Protein AF-A0A0K2RKB4-F1 (afdb_monomer)

Sequence (66 aa):
MIEKFIRNILGLDAKMRQYSDGAKFVREVVAVAGMEGLNRVWESADKLPTETEIHDSKLWLERMGL

Radius of gyration: 11.91 Å; Cα contacts (8 Å, |Δi|>4): 38; chains: 1; bounding box: 29×24×22 Å

Solvent-accessible surface area (backbone atoms only — not comparable to full-atom values): 3974 Å² total; per-residue (Å²): 146,60,78,68,66,60,53,52,76,78,49,72,96,81,60,84,78,69,47,57,39,50,54,47,22,54,52,53,37,35,72,73,40,30,69,70,49,51,51,50,41,76,74,41,82,89,50,49,74,50,76,68,27,30,73,37,37,61,62,43,31,60,76,71,74,93

Nearest PDB structures (foldseek):
  3cmn-assembly1_A  TM=7.293E-01  e=6.933E-02  Chloroflexus aurantiacus J-10-fl

Secondary structure (DSSP, 8-state):
--HHHHHHHHS----TTTHHHHHHHHHHHHHHHHHHHHHGGGT-GGGSPPHHHHH-HHHHHHHHT-

Structure (mmCIF, N/CA/C/O backbone):
data_AF-A0A0K2RKB4-F1
#
_entry.id   AF-A0A0K2RKB4-F1
#
loop_
_atom_site.group_PDB
_atom_site.id
_atom_site.type_symbol
_atom_site.label_atom_id
_atom_site.label_alt_id
_atom_site.label_comp_id
_atom_site.label_asym_id
_atom_site.label_entity_id
_atom_site.label_seq_id
_atom_site.pdbx_PDB_ins_code
_atom_site.Cartn_x
_atom_site.Cartn_y
_atom_site.Cartn_z
_atom_site.occupancy
_atom_site.B_iso_or_equiv
_atom_site.auth_seq_id
_atom_site.auth_comp_id
_atom_site.auth_asym_id
_atom_site.auth_atom_id
_atom_site.pdbx_PDB_model_num
ATOM 1 N N . MET A 1 1 ? 9.079 13.368 -13.338 1.00 51.25 1 MET A N 1
ATOM 2 C CA . MET A 1 1 ? 10.254 12.917 -12.549 1.00 51.25 1 MET A CA 1
ATOM 3 C C . MET A 1 1 ? 9.798 11.970 -11.425 1.00 51.25 1 MET A C 1
ATOM 5 O O . MET A 1 1 ? 9.959 12.285 -10.263 1.00 51.25 1 MET A O 1
ATOM 9 N N . ILE A 1 2 ? 9.186 10.827 -11.771 1.00 49.66 2 ILE A N 1
ATOM 10 C CA . ILE A 1 2 ? 8.788 9.733 -10.839 1.00 49.66 2 ILE A CA 1
ATOM 11 C C . ILE A 1 2 ? 8.981 8.362 -11.527 1.00 49.66 2 ILE A C 1
ATOM 13 O O . ILE A 1 2 ? 9.270 7.354 -10.893 1.00 49.66 2 ILE A O 1
ATOM 17 N N . GLU A 1 3 ? 8.988 8.333 -12.863 1.00 47.84 3 GLU A N 1
ATOM 18 C CA . GLU A 1 3 ? 9.136 7.123 -13.682 1.00 47.84 3 GLU A CA 1
ATOM 19 C C . GLU A 1 3 ? 10.456 6.342 -13.500 1.00 47.84 3 GLU A C 1
ATOM 21 O O . GLU A 1 3 ? 10.604 5.246 -14.038 1.00 47.84 3 GLU A O 1
ATOM 26 N N . LYS A 1 4 ? 11.460 6.885 -12.797 1.00 47.31 4 LYS A N 1
ATOM 27 C CA . LYS A 1 4 ? 12.704 6.149 -12.497 1.00 47.31 4 LYS A CA 1
ATOM 28 C C . LYS A 1 4 ? 12.597 5.268 -11.249 1.00 47.31 4 LYS A C 1
ATOM 30 O O . LYS A 1 4 ? 13.276 4.251 -11.203 1.00 47.31 4 LYS A O 1
ATOM 35 N N . PHE A 1 5 ? 11.729 5.599 -10.291 1.00 48.12 5 PHE A N 1
ATOM 36 C CA . PHE A 1 5 ? 11.572 4.802 -9.067 1.00 48.12 5 PHE A CA 1
A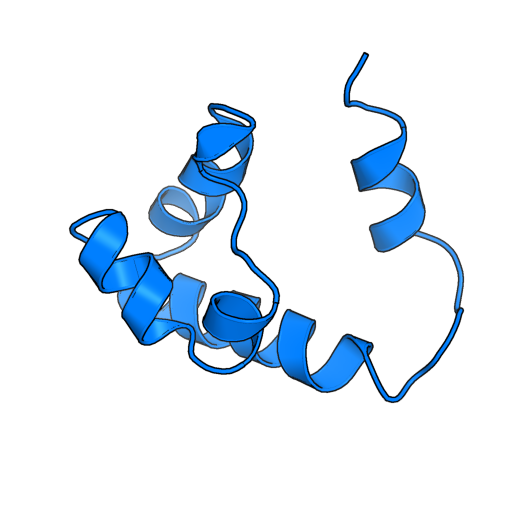TOM 37 C C . PHE A 1 5 ? 10.828 3.484 -9.326 1.00 48.12 5 PHE A C 1
ATOM 39 O O . PHE A 1 5 ? 11.183 2.453 -8.768 1.00 48.12 5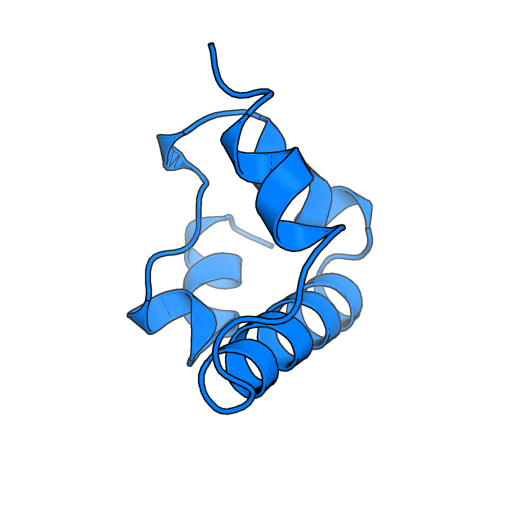 PHE A O 1
ATOM 46 N N . ILE A 1 6 ? 9.862 3.495 -10.248 1.00 52.34 6 ILE A N 1
ATOM 47 C CA . ILE A 1 6 ? 9.019 2.331 -10.566 1.00 52.34 6 ILE A CA 1
ATOM 48 C C . ILE A 1 6 ? 9.795 1.273 -11.367 1.00 52.34 6 ILE A C 1
ATOM 50 O O . ILE A 1 6 ? 9.644 0.075 -11.143 1.00 52.34 6 ILE A O 1
ATOM 54 N N . ARG A 1 7 ? 10.686 1.704 -12.273 1.00 48.31 7 ARG A N 1
ATOM 55 C CA . ARG A 1 7 ? 11.466 0.785 -13.121 1.00 48.31 7 ARG A CA 1
ATOM 56 C C . ARG A 1 7 ? 12.494 -0.044 -12.344 1.00 48.31 7 ARG A C 1
ATOM 58 O O . ARG A 1 7 ? 12.745 -1.173 -12.743 1.00 48.31 7 ARG A O 1
ATOM 65 N N . ASN A 1 8 ? 13.010 0.459 -11.222 1.00 46.56 8 ASN A N 1
ATOM 66 C CA . ASN A 1 8 ? 13.928 -0.303 -10.364 1.00 46.56 8 ASN A CA 1
ATOM 67 C C . ASN A 1 8 ? 13.227 -1.381 -9.517 1.00 46.56 8 ASN A C 1
ATOM 69 O O . ASN A 1 8 ? 13.896 -2.271 -9.011 1.00 46.56 8 ASN A O 1
ATOM 73 N N . ILE A 1 9 ? 11.899 -1.321 -9.354 1.00 51.81 9 ILE A N 1
ATOM 74 C CA . ILE A 1 9 ? 11.133 -2.330 -8.596 1.00 51.81 9 ILE A CA 1
ATOM 75 C C . ILE A 1 9 ? 10.687 -3.486 -9.507 1.00 51.81 9 ILE A C 1
ATOM 77 O O . ILE A 1 9 ? 10.493 -4.606 -9.044 1.00 51.81 9 ILE A O 1
ATOM 81 N N . LEU A 1 10 ? 10.565 -3.241 -10.817 1.00 54.12 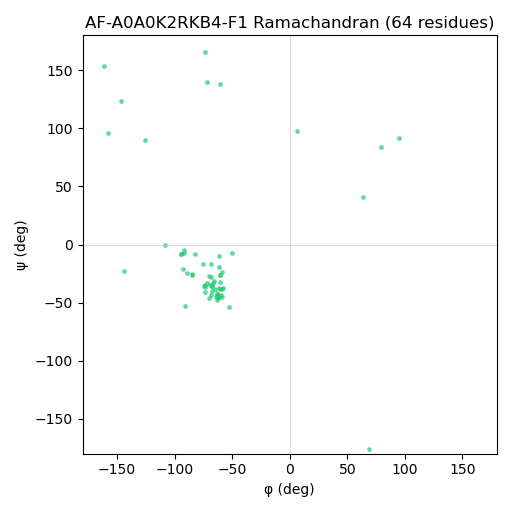10 LEU A N 1
ATOM 82 C CA . LEU A 1 10 ? 10.188 -4.261 -11.806 1.00 54.12 10 LEU A CA 1
ATOM 83 C C . LEU A 1 10 ? 11.387 -4.933 -12.490 1.00 54.12 10 LEU A C 1
ATOM 85 O O . LEU A 1 10 ? 11.209 -5.918 -13.203 1.00 54.12 10 LEU A O 1
ATOM 89 N N . GLY A 1 11 ? 12.604 -4.435 -12.273 1.00 55.22 11 GLY A N 1
ATOM 90 C CA . GLY A 1 11 ? 13.816 -5.028 -12.815 1.00 55.22 11 GLY A CA 1
ATOM 91 C C . GLY A 1 11 ? 14.986 -4.857 -11.861 1.00 55.22 11 GLY A C 1
ATOM 92 O O . GLY A 1 11 ? 15.364 -3.729 -11.569 1.00 55.22 11 GLY A O 1
ATOM 93 N N . LEU A 1 12 ? 15.596 -5.988 -11.495 1.00 45.28 12 LEU A N 1
ATOM 94 C CA . LEU A 1 12 ? 16.882 -6.149 -10.800 1.00 45.28 12 LEU A CA 1
ATOM 95 C C . LEU A 1 12 ? 16.801 -6.296 -9.270 1.00 45.28 12 LEU A C 1
ATOM 97 O O . LEU A 1 12 ? 16.857 -5.348 -8.495 1.00 45.28 12 LEU A O 1
ATOM 101 N N . ASP A 1 13 ? 16.724 -7.563 -8.869 1.00 57.91 13 ASP A N 1
ATOM 102 C CA . ASP A 1 13 ? 17.513 -8.198 -7.808 1.00 57.91 13 ASP A CA 1
ATOM 103 C C . ASP A 1 13 ? 18.434 -7.259 -6.992 1.00 57.91 13 ASP A C 1
ATOM 105 O O . ASP A 1 13 ? 19.552 -6.942 -7.396 1.00 57.91 13 ASP A O 1
ATOM 109 N N . ALA A 1 14 ? 17.973 -6.823 -5.814 1.00 42.22 14 ALA A N 1
ATOM 110 C CA . ALA A 1 14 ? 18.836 -6.246 -4.782 1.00 42.22 14 ALA A CA 1
ATOM 111 C C . ALA A 1 14 ? 18.169 -6.360 -3.397 1.00 42.22 14 ALA A C 1
ATOM 113 O O . ALA A 1 14 ? 17.379 -5.511 -3.000 1.00 42.22 14 ALA A O 1
ATOM 114 N N . LYS A 1 15 ? 18.534 -7.418 -2.654 1.00 43.88 15 LYS A N 1
ATOM 115 C CA . LYS A 1 15 ? 18.122 -7.796 -1.277 1.00 43.88 15 LYS A CA 1
ATOM 116 C C . LYS A 1 15 ? 16.749 -8.467 -1.116 1.00 43.88 15 LYS A C 1
ATOM 118 O O . LYS A 1 15 ? 15.779 -7.896 -0.628 1.00 43.88 15 LYS A O 1
ATOM 123 N N . MET A 1 16 ? 16.758 -9.784 -1.322 1.00 49.03 16 MET A N 1
ATOM 124 C CA . MET A 1 16 ? 15.687 -10.757 -1.042 1.00 49.03 16 MET A CA 1
ATOM 125 C C . MET A 1 16 ? 15.045 -10.738 0.366 1.00 49.03 16 MET A C 1
ATOM 127 O O . MET A 1 16 ? 14.060 -11.438 0.564 1.00 49.03 16 MET A O 1
ATOM 131 N N . ARG A 1 17 ? 15.533 -9.965 1.351 1.00 49.91 17 ARG A N 1
ATOM 132 C CA . ARG A 1 17 ? 14.849 -9.824 2.657 1.00 49.91 17 ARG A CA 1
ATOM 133 C C . ARG A 1 17 ? 13.885 -8.642 2.748 1.00 49.91 17 ARG A C 1
ATOM 135 O O . ARG A 1 17 ? 12.990 -8.699 3.572 1.00 49.91 17 ARG A O 1
ATOM 142 N N . GLN A 1 18 ? 14.031 -7.631 1.892 1.00 42.62 18 GLN A N 1
ATOM 143 C CA . GLN A 1 18 ? 13.166 -6.442 1.863 1.00 42.62 18 GLN A CA 1
ATOM 144 C C . GLN A 1 18 ? 12.007 -6.592 0.848 1.00 42.62 18 GLN A C 1
ATOM 146 O O . GLN A 1 18 ? 11.087 -5.784 0.819 1.00 42.62 18 GLN A O 1
ATOM 151 N N . TYR A 1 19 ? 12.027 -7.656 0.029 1.00 52.81 19 TYR A N 1
ATOM 152 C CA . TYR A 1 19 ? 10.982 -7.982 -0.953 1.00 52.81 19 TYR A CA 1
ATOM 153 C C . TYR A 1 19 ? 9.800 -8.770 -0.372 1.00 52.81 19 TYR A C 1
ATOM 155 O O . TYR A 1 19 ? 8.700 -8.695 -0.920 1.00 52.81 19 TYR A O 1
ATOM 163 N N . SER A 1 20 ? 9.996 -9.520 0.717 1.00 60.31 20 SER A N 1
ATOM 164 C CA . SER A 1 20 ? 8.914 -10.304 1.326 1.00 60.31 20 SER A CA 1
ATOM 165 C C . SER A 1 20 ? 7.795 -9.405 1.846 1.00 60.31 20 SER A C 1
ATOM 167 O O . SER A 1 20 ? 6.624 -9.693 1.601 1.00 60.31 20 SER A O 1
ATOM 169 N N . ASP A 1 21 ? 8.156 -8.290 2.484 1.00 68.94 21 ASP A N 1
ATOM 170 C CA . ASP A 1 21 ? 7.187 -7.367 3.077 1.00 68.94 21 ASP A CA 1
ATOM 171 C C . ASP A 1 21 ? 6.459 -6.555 2.001 1.00 68.94 21 ASP A C 1
ATOM 173 O O . ASP A 1 21 ? 5.237 -6.465 2.024 1.00 68.94 21 ASP A O 1
ATOM 177 N N . GLY A 1 22 ? 7.166 -6.091 0.963 1.00 71.12 22 GLY A N 1
ATOM 178 C CA . GLY A 1 22 ? 6.540 -5.414 -0.180 1.00 71.12 22 GLY A CA 1
ATOM 179 C C . GLY A 1 22 ? 5.571 -6.311 -0.960 1.00 71.12 22 GLY A C 1
ATOM 180 O O . GLY A 1 22 ? 4.464 -5.895 -1.300 1.00 71.12 22 GLY A O 1
ATOM 181 N N . ALA A 1 23 ? 5.944 -7.569 -1.212 1.00 76.25 23 ALA A N 1
ATOM 182 C CA . ALA A 1 23 ? 5.057 -8.520 -1.881 1.00 76.25 23 ALA A CA 1
ATOM 183 C C . ALA A 1 23 ? 3.842 -8.886 -1.014 1.00 76.25 23 ALA A C 1
ATOM 185 O O . ALA A 1 23 ? 2.741 -9.054 -1.544 1.00 76.25 23 ALA A O 1
ATOM 186 N N . LYS A 1 24 ? 4.027 -9.003 0.308 1.00 83.31 24 LYS A N 1
ATOM 187 C CA . LYS A 1 24 ? 2.933 -9.211 1.262 1.00 83.31 24 LYS A CA 1
ATOM 188 C C . LYS A 1 24 ? 1.980 -8.015 1.264 1.00 83.31 24 LYS A C 1
ATOM 190 O O . LYS A 1 24 ? 0.785 -8.227 1.087 1.00 83.31 24 LYS A O 1
ATOM 195 N N . PHE A 1 25 ? 2.505 -6.793 1.347 1.00 85.62 25 PHE A N 1
ATOM 196 C CA . PHE A 1 25 ? 1.728 -5.556 1.275 1.00 85.62 25 PHE A CA 1
ATOM 197 C C . PHE A 1 25 ? 0.842 -5.515 0.030 1.00 85.62 25 PHE A C 1
ATOM 199 O O . PHE A 1 25 ? -0.372 -5.378 0.143 1.00 85.62 25 PHE A O 1
ATOM 206 N N . VAL A 1 26 ? 1.423 -5.710 -1.160 1.00 83.19 26 VAL A N 1
ATOM 207 C CA . VAL A 1 26 ? 0.661 -5.674 -2.418 1.00 83.19 26 VAL A CA 1
ATOM 208 C C . VAL A 1 26 ? -0.444 -6.731 -2.424 1.00 83.19 26 VAL A C 1
ATOM 210 O O . VAL A 1 26 ? -1.567 -6.433 -2.819 1.00 83.19 26 VAL A O 1
ATOM 213 N N . ARG A 1 27 ? -0.159 -7.955 -1.962 1.00 83.88 27 ARG A N 1
ATOM 214 C CA . ARG A 1 27 ? -1.166 -9.027 -1.895 1.00 83.88 27 ARG A CA 1
ATOM 215 C C . ARG A 1 27 ? -2.303 -8.693 -0.936 1.00 83.88 27 ARG A C 1
ATOM 217 O O . ARG A 1 27 ? -3.453 -8.914 -1.293 1.00 83.88 27 ARG A O 1
ATOM 224 N N . GLU A 1 28 ? -1.997 -8.179 0.251 1.00 88.81 28 GLU A N 1
ATOM 225 C CA . GLU A 1 28 ? -3.005 -7.836 1.259 1.00 88.81 28 GLU A CA 1
ATOM 226 C C . GLU A 1 28 ? -3.856 -6.641 0.820 1.00 88.81 28 GLU A C 1
ATOM 228 O O . GLU A 1 28 ? -5.082 -6.708 0.887 1.00 88.81 28 GLU A O 1
ATOM 233 N N . VAL A 1 29 ? -3.235 -5.595 0.271 1.00 87.44 29 VAL A N 1
ATOM 234 C CA . VAL A 1 29 ? -3.954 -4.432 -0.267 1.00 87.44 29 VAL A CA 1
ATOM 235 C C . VAL A 1 29 ? -4.861 -4.831 -1.426 1.00 87.44 29 VAL A C 1
ATOM 237 O O . VAL A 1 29 ? -6.020 -4.428 -1.452 1.00 87.44 29 VAL A O 1
ATOM 240 N N . VAL A 1 30 ? -4.384 -5.654 -2.364 1.00 86.50 30 VAL A N 1
ATOM 241 C CA . VAL A 1 30 ? -5.216 -6.132 -3.482 1.00 86.50 30 VAL A CA 1
ATOM 242 C C . VAL A 1 30 ? -6.325 -7.066 -2.996 1.00 86.50 30 VAL A C 1
ATOM 244 O O . VAL A 1 30 ? -7.421 -7.031 -3.548 1.00 86.50 30 VAL A O 1
ATOM 247 N N . ALA A 1 31 ? -6.085 -7.875 -1.963 1.00 88.25 31 ALA A N 1
ATOM 248 C CA . ALA A 1 31 ? -7.113 -8.744 -1.395 1.00 88.25 31 ALA A CA 1
ATOM 249 C C . ALA A 1 31 ? -8.254 -7.960 -0.725 1.00 88.25 31 ALA A C 1
ATOM 251 O O . ALA A 1 31 ? -9.394 -8.417 -0.769 1.00 88.25 31 ALA A O 1
ATOM 252 N N . VAL A 1 32 ? -7.961 -6.802 -0.122 1.00 89.38 32 VAL A N 1
ATOM 253 C CA . VAL A 1 32 ? -8.960 -5.968 0.571 1.00 89.38 32 VAL A CA 1
ATOM 254 C C . VAL A 1 32 ? -9.596 -4.940 -0.366 1.00 89.38 32 VAL A C 1
ATOM 256 O O . VAL A 1 32 ? -10.814 -4.880 -0.484 1.00 89.38 32 VAL A O 1
ATOM 259 N N . ALA A 1 33 ? -8.775 -4.155 -1.060 1.00 86.62 33 ALA A N 1
ATOM 260 C CA . ALA A 1 33 ? -9.203 -2.983 -1.823 1.00 86.62 33 ALA A CA 1
ATOM 261 C C . ALA A 1 33 ? -9.145 -3.180 -3.349 1.00 86.62 33 ALA A C 1
ATOM 263 O O . ALA A 1 33 ? -9.456 -2.267 -4.121 1.00 86.62 33 ALA A O 1
ATOM 264 N N . GLY A 1 34 ? -8.722 -4.361 -3.808 1.00 85.56 34 GLY A N 1
ATOM 265 C CA . GLY A 1 34 ? -8.560 -4.660 -5.225 1.00 85.56 34 GLY A CA 1
ATOM 266 C C . GLY A 1 34 ? -7.406 -3.902 -5.885 1.00 85.56 34 GLY A C 1
ATOM 267 O O . GLY A 1 34 ? -6.642 -3.156 -5.268 1.00 85.56 34 GLY A O 1
ATOM 268 N N . MET A 1 35 ? -7.291 -4.087 -7.200 1.00 79.94 35 MET A N 1
ATOM 269 C CA . MET A 1 35 ? -6.298 -3.373 -8.009 1.00 79.94 35 MET A CA 1
ATOM 270 C C . MET A 1 35 ? -6.569 -1.863 -8.060 1.00 79.94 35 MET A C 1
ATOM 272 O O . MET A 1 35 ? -5.628 -1.079 -8.132 1.00 79.94 35 MET A O 1
ATOM 276 N N . GLU A 1 36 ? -7.835 -1.439 -7.987 1.00 81.50 36 GLU A N 1
ATOM 277 C CA . GLU A 1 36 ? -8.203 -0.017 -7.950 1.00 81.50 36 GLU A CA 1
ATOM 278 C C . GLU A 1 36 ? -7.750 0.666 -6.656 1.00 81.50 36 GLU A C 1
ATOM 280 O O . GLU A 1 36 ? -7.218 1.775 -6.710 1.00 81.50 36 GLU A O 1
ATOM 285 N N . GLY A 1 37 ? -7.873 -0.011 -5.509 1.00 81.69 37 GLY A N 1
ATOM 286 C CA . GLY A 1 37 ? -7.340 0.475 -4.240 1.00 81.69 37 GLY A CA 1
ATOM 287 C C . GLY A 1 37 ? -5.822 0.621 -4.275 1.00 81.69 37 GLY A C 1
ATOM 288 O O . GLY A 1 37 ? -5.300 1.679 -3.927 1.00 81.69 37 GLY A O 1
ATOM 289 N N . LEU A 1 38 ? -5.111 -0.389 -4.790 1.00 82.38 38 LEU A N 1
ATOM 290 C CA . LEU A 1 38 ? -3.655 -0.327 -4.957 1.00 82.38 38 L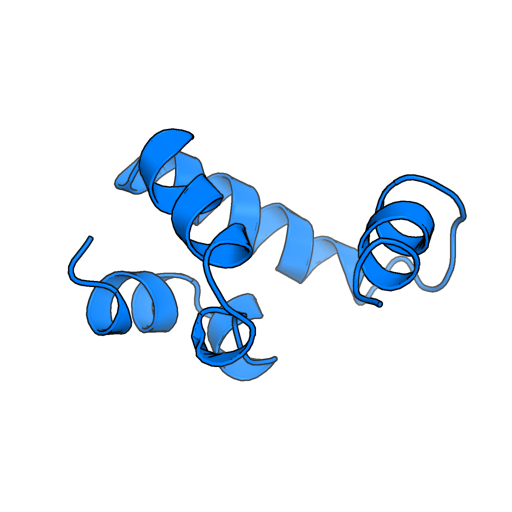EU A CA 1
ATOM 291 C C . LEU A 1 38 ? -3.224 0.819 -5.887 1.00 82.38 38 LEU A C 1
ATOM 293 O O . LEU A 1 38 ? -2.226 1.487 -5.621 1.00 82.38 38 LEU A O 1
ATOM 297 N N . ASN A 1 39 ? -3.981 1.086 -6.955 1.00 81.56 39 ASN A N 1
ATOM 298 C CA . ASN A 1 39 ? -3.657 2.152 -7.905 1.00 81.56 39 ASN A CA 1
ATOM 299 C C 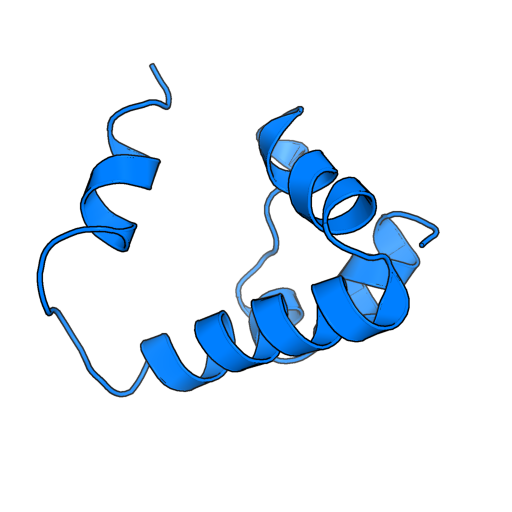. ASN A 1 39 ? -3.637 3.548 -7.269 1.00 81.56 39 ASN A C 1
ATOM 301 O O . ASN A 1 39 ? -2.972 4.439 -7.803 1.00 81.56 39 ASN A O 1
ATOM 305 N N . ARG A 1 40 ? -4.274 3.737 -6.104 1.00 83.50 40 ARG A N 1
ATOM 306 C CA . ARG A 1 40 ? -4.210 5.003 -5.363 1.00 83.50 40 ARG A CA 1
ATOM 307 C C . ARG A 1 40 ? -2.798 5.387 -4.938 1.00 83.50 40 ARG A C 1
ATOM 309 O O . ARG A 1 40 ? -2.489 6.572 -4.826 1.00 83.50 40 ARG A O 1
ATOM 316 N N . VAL A 1 41 ? -1.913 4.404 -4.776 1.00 81.81 41 VAL A N 1
ATOM 317 C CA . VAL A 1 41 ? -0.500 4.630 -4.446 1.00 81.81 41 VAL A CA 1
ATOM 318 C C . VAL A 1 41 ? 0.225 5.460 -5.515 1.00 81.81 41 VAL A C 1
ATOM 320 O O . VAL A 1 41 ? 1.188 6.161 -5.213 1.00 81.81 41 VAL A O 1
ATOM 323 N N . TRP A 1 42 ? -0.256 5.404 -6.762 1.00 79.25 42 TRP A N 1
ATOM 324 C CA . TRP A 1 42 ? 0.331 6.091 -7.912 1.00 79.25 42 TRP A CA 1
ATOM 325 C C . TRP A 1 42 ? -0.255 7.480 -8.162 1.00 79.25 42 TRP A C 1
ATOM 327 O O . TRP A 1 42 ? 0.260 8.209 -9.006 1.00 79.25 42 TRP A O 1
ATOM 337 N N . GLU A 1 43 ? -1.313 7.865 -7.446 1.00 79.62 43 GLU A N 1
ATOM 338 C CA . GLU A 1 43 ? -1.970 9.155 -7.664 1.00 79.62 43 GLU A CA 1
ATOM 339 C C . GLU A 1 43 ? -1.117 10.333 -7.168 1.00 79.62 43 GLU A C 1
ATOM 341 O O . GLU A 1 43 ? -1.182 11.422 -7.736 1.00 79.62 43 GLU A O 1
ATOM 346 N N . SER A 1 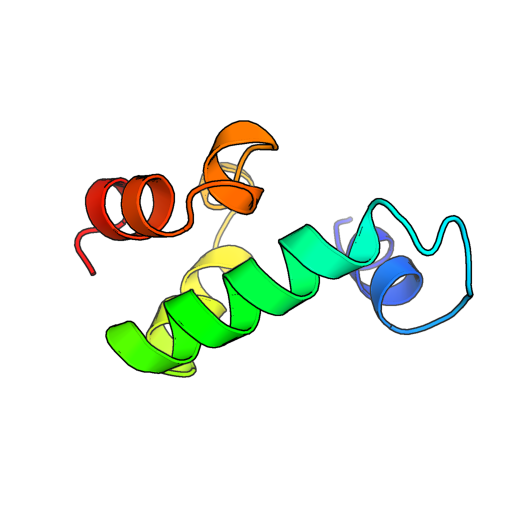44 ? -0.339 10.167 -6.092 1.00 76.81 44 SER A N 1
ATOM 347 C CA . SER A 1 44 ? 0.482 11.238 -5.500 1.00 76.81 44 SER A CA 1
ATOM 348 C C . SER A 1 44 ? 1.584 10.675 -4.600 1.00 76.81 44 SER A C 1
ATOM 350 O O . SER A 1 44 ? 1.418 9.608 -4.015 1.00 76.81 44 SER A O 1
ATOM 352 N N . ALA A 1 45 ? 2.687 11.413 -4.431 1.00 78.81 45 ALA A N 1
ATOM 353 C CA . ALA A 1 45 ? 3.804 10.991 -3.578 1.00 78.81 45 ALA A CA 1
ATOM 354 C C . ALA A 1 45 ? 3.397 10.800 -2.102 1.00 78.81 45 ALA A C 1
ATOM 356 O O . ALA A 1 45 ? 3.904 9.900 -1.442 1.00 78.81 45 ALA A O 1
ATOM 357 N N . ASP A 1 46 ? 2.429 11.575 -1.608 1.00 80.44 46 ASP A N 1
ATOM 358 C CA . ASP A 1 46 ? 1.894 11.488 -0.238 1.00 80.44 46 ASP A CA 1
ATOM 359 C C . ASP A 1 46 ? 1.102 10.195 0.043 1.00 80.44 46 ASP A C 1
ATOM 361 O O . ASP A 1 46 ? 0.846 9.833 1.195 1.00 80.44 46 ASP A O 1
ATOM 365 N N . LYS A 1 47 ? 0.695 9.478 -1.012 1.00 82.19 47 LYS A N 1
ATOM 366 C CA . LYS A 1 47 ? -0.044 8.209 -0.914 1.00 82.19 47 LYS A CA 1
ATOM 367 C C . LYS A 1 47 ? 0.877 6.990 -0.908 1.00 82.19 47 LYS A C 1
ATOM 369 O O . LYS A 1 47 ? 0.396 5.875 -0.705 1.00 82.19 47 LYS A O 1
ATOM 374 N N . LEU A 1 48 ? 2.185 7.185 -1.085 1.00 84.31 48 LEU A N 1
ATOM 375 C CA . LEU A 1 48 ? 3.159 6.108 -0.947 1.00 84.31 48 LEU A CA 1
ATOM 376 C C . LEU A 1 48 ? 3.112 5.540 0.482 1.00 84.31 48 LEU A C 1
ATOM 378 O O . LEU A 1 48 ? 2.991 6.308 1.443 1.00 84.31 48 LEU A O 1
ATOM 382 N N . PRO A 1 49 ? 3.178 4.209 0.640 1.00 83.69 49 PRO A N 1
ATOM 383 C CA . PRO A 1 49 ? 3.278 3.593 1.944 1.00 83.69 49 PRO A CA 1
ATOM 384 C C . PRO A 1 49 ? 4.671 3.841 2.524 1.00 83.69 49 PRO A C 1
ATOM 386 O O . PRO A 1 49 ? 5.693 3.778 1.836 1.00 83.69 49 PRO A O 1
ATOM 389 N N . THR A 1 50 ? 4.696 4.119 3.815 1.00 85.62 50 THR A N 1
ATOM 390 C CA . THR A 1 50 ? 5.902 4.155 4.637 1.00 85.62 50 THR A CA 1
ATOM 391 C C . THR A 1 50 ? 6.411 2.739 4.915 1.00 85.62 50 THR A C 1
ATOM 393 O O . THR A 1 50 ? 5.697 1.757 4.731 1.00 85.62 50 THR A O 1
ATOM 396 N N . GLU A 1 51 ? 7.645 2.601 5.401 1.00 83.50 51 GLU A N 1
ATOM 397 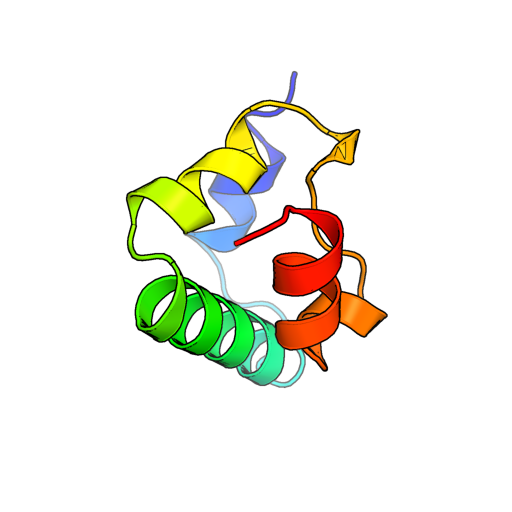C CA . GLU A 1 51 ? 8.204 1.285 5.752 1.00 83.50 51 GLU A CA 1
ATOM 398 C C . GLU A 1 51 ? 7.352 0.538 6.795 1.00 83.50 51 GLU A C 1
ATOM 400 O O . GLU A 1 51 ? 7.152 -0.672 6.681 1.00 83.50 51 GLU A O 1
ATOM 405 N N . THR A 1 52 ? 6.792 1.259 7.769 1.00 85.88 52 THR A N 1
ATOM 406 C CA . THR A 1 52 ? 5.875 0.706 8.778 1.00 85.88 52 THR A CA 1
ATOM 407 C C . THR A 1 52 ? 4.594 0.173 8.141 1.00 85.88 52 THR A C 1
ATOM 409 O O . THR A 1 52 ? 4.149 -0.924 8.462 1.00 85.88 52 THR A O 1
ATOM 412 N N . GLU A 1 53 ? 4.031 0.920 7.194 1.00 87.06 53 GLU A N 1
ATOM 413 C CA . GLU A 1 53 ? 2.833 0.532 6.442 1.00 87.06 53 GLU A CA 1
ATOM 414 C C . GLU A 1 53 ? 3.084 -0.630 5.471 1.00 87.06 53 GLU A C 1
ATOM 416 O O . GLU A 1 53 ? 2.176 -1.398 5.175 1.00 87.06 53 GLU A O 1
ATOM 421 N N . ILE A 1 54 ? 4.313 -0.795 4.979 1.00 85.25 54 ILE A N 1
ATOM 422 C CA . ILE A 1 54 ? 4.686 -1.963 4.170 1.00 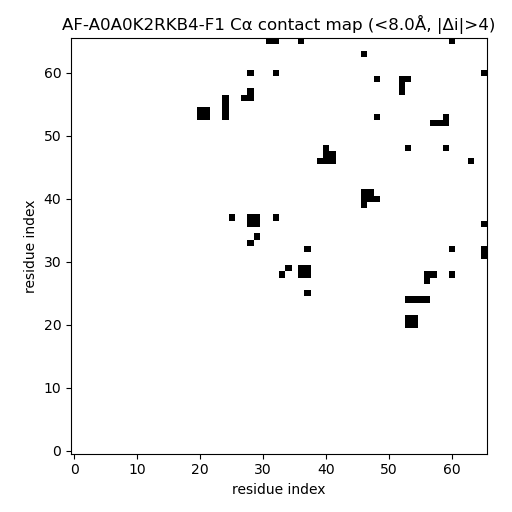85.25 54 ILE A CA 1
ATOM 423 C C . ILE A 1 54 ? 4.716 -3.233 5.039 1.00 85.25 54 ILE A C 1
ATOM 425 O O . ILE A 1 54 ? 4.341 -4.304 4.568 1.00 85.25 54 ILE A O 1
ATOM 429 N N . HIS A 1 55 ? 5.118 -3.127 6.311 1.00 86.44 55 HIS A N 1
ATOM 430 C CA . HIS A 1 55 ? 5.066 -4.250 7.255 1.00 86.44 55 HIS A CA 1
ATOM 431 C C . HIS A 1 55 ? 3.637 -4.560 7.727 1.00 86.44 55 HIS A C 1
ATOM 433 O O . HIS A 1 55 ? 3.295 -5.734 7.920 1.00 86.44 55 HIS A O 1
ATOM 439 N N . ASP A 1 56 ? 2.814 -3.521 7.899 1.00 88.88 56 ASP A N 1
ATOM 440 C CA . ASP A 1 56 ? 1.403 -3.620 8.270 1.00 88.88 56 ASP A CA 1
ATOM 441 C C . ASP A 1 56 ? 0.514 -2.866 7.271 1.00 88.88 56 ASP A C 1
ATOM 443 O O . ASP A 1 56 ? 0.199 -1.682 7.421 1.00 88.88 56 ASP A O 1
ATOM 447 N N . SER A 1 57 ? 0.094 -3.597 6.238 1.00 89.12 57 SER A N 1
ATOM 448 C CA . SER A 1 57 ? -0.721 -3.087 5.133 1.00 89.12 57 SER A CA 1
ATOM 449 C C . SER A 1 57 ? -2.058 -2.489 5.576 1.00 89.12 57 SER A C 1
ATOM 451 O O . SER A 1 57 ? -2.602 -1.625 4.883 1.00 89.12 57 SER A O 1
ATOM 453 N N . LYS A 1 58 ? -2.577 -2.896 6.742 1.00 90.25 58 LYS A N 1
ATOM 454 C CA . LYS A 1 58 ? -3.833 -2.373 7.288 1.00 90.25 58 LYS A CA 1
ATOM 455 C C . LYS A 1 58 ? -3.723 -0.901 7.639 1.00 90.25 58 LYS A C 1
ATOM 457 O O . LYS A 1 58 ? -4.646 -0.159 7.337 1.00 90.25 58 LYS A O 1
ATOM 462 N N . LEU A 1 59 ? -2.579 -0.468 8.171 1.00 93.00 59 LEU A N 1
ATOM 463 C CA . LEU A 1 59 ? -2.351 0.938 8.514 1.00 93.00 59 LEU A CA 1
ATOM 464 C C . LEU A 1 59 ? -2.495 1.842 7.287 1.00 93.00 59 LEU A C 1
ATOM 466 O O . LEU A 1 59 ? -3.070 2.928 7.361 1.00 93.00 59 LEU A O 1
ATOM 470 N N . TRP A 1 60 ? -2.014 1.364 6.139 1.00 91.94 60 TRP A N 1
ATOM 471 C CA . TRP A 1 60 ? -2.162 2.081 4.882 1.00 91.94 60 TRP A CA 1
ATOM 472 C C . TRP A 1 60 ? -3.612 2.090 4.401 1.00 91.94 60 TRP A C 1
ATOM 474 O O . TRP A 1 60 ? -4.119 3.141 4.020 1.00 91.94 60 TRP A O 1
ATOM 484 N N . LEU A 1 61 ? -4.292 0.941 4.438 1.00 90.38 61 LEU A N 1
ATOM 485 C CA . LEU A 1 61 ? -5.701 0.830 4.046 1.00 90.38 61 LEU A CA 1
ATOM 486 C C . LEU A 1 61 ? -6.592 1.748 4.894 1.00 90.38 61 LEU A C 1
ATOM 488 O O . LEU A 1 61 ? -7.375 2.516 4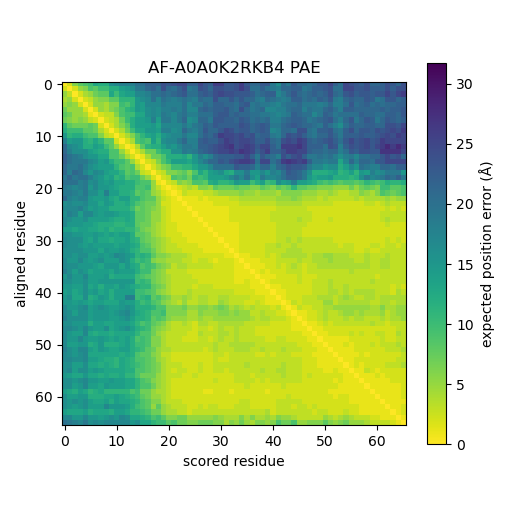.340 1.00 90.38 61 LEU A O 1
ATOM 492 N N . GLU A 1 62 ? -6.395 1.763 6.214 1.00 92.81 62 GLU A N 1
ATOM 493 C CA . GLU A 1 62 ? -7.111 2.642 7.143 1.00 92.81 62 GLU A CA 1
ATOM 494 C C . GLU A 1 62 ? -6.848 4.121 6.844 1.00 92.81 62 GLU A C 1
ATOM 496 O O . GLU A 1 62 ? -7.789 4.913 6.764 1.00 92.81 62 GLU A O 1
ATOM 501 N N . ARG A 1 63 ? -5.585 4.502 6.603 1.00 91.88 63 ARG A N 1
ATOM 502 C CA . ARG A 1 63 ? -5.235 5.874 6.203 1.00 91.88 63 ARG A CA 1
ATOM 503 C C . ARG A 1 63 ? -5.890 6.272 4.879 1.00 91.88 63 ARG A C 1
ATOM 505 O O . ARG A 1 63 ? -6.283 7.425 4.711 1.00 91.88 63 ARG A O 1
ATOM 512 N N . MET A 1 64 ? -5.984 5.335 3.940 1.00 89.69 64 MET A N 1
ATOM 513 C CA . MET A 1 64 ? -6.577 5.545 2.618 1.00 89.69 64 MET A CA 1
ATOM 514 C C . MET A 1 64 ? -8.109 5.430 2.607 1.00 89.69 64 MET A C 1
ATOM 516 O O . MET A 1 64 ? -8.724 5.762 1.586 1.00 89.69 64 MET A O 1
ATOM 520 N N . GLY A 1 65 ? -8.714 4.992 3.717 1.00 86.94 65 GLY A N 1
ATOM 521 C CA . GLY A 1 65 ? -10.151 4.757 3.855 1.00 86.94 65 GLY A CA 1
ATOM 522 C C . GLY A 1 65 ? -10.666 3.644 2.939 1.00 86.94 65 GLY A C 1
ATOM 523 O O . GLY A 1 65 ? -11.703 3.832 2.299 1.00 86.94 65 GLY A O 1
ATOM 524 N N . LEU A 1 66 ? -9.905 2.552 2.814 1.00 83.12 66 LEU A N 1
ATOM 525 C CA . LEU A 1 66 ? -10.172 1.402 1.940 1.00 83.12 66 LEU A CA 1
ATOM 526 C C . LEU A 1 66 ? -10.553 0.140 2.722 1.00 83.12 66 LEU A C 1
ATOM 528 O O . LEU A 1 66 ? -10.003 -0.063 3.826 1.00 83.12 66 LEU A O 1
#

Foldseek 3Di:
DCVVVVVVVVDDDDDPVLVVLQVVLVVVQCVPVNPVSVCQCVPDVVLPDDSVCSNPVVVSCVVSVD

Mean predicted aligned error: 9.12 Å

pLDDT: mean 73.95, std 16.67, range [42.22, 93.0]